Protein AF-A4JD14-F1 (afdb_monomer_lite)

Sequence (123 aa):
MNEIKYADKQLEAVRGAVTEALGDARDCLRVWSAWSYGTMGSDDFYLVAEDAARVDEIALAALDASGIADMAEVLELLAAEADAGTVMIPSALRLTIDAALIKAGSKAAPTAVRHVTIGGQGM

Foldseek 3Di:
DPPQDFDPVLLVVLLVVLLVVQPQPWDFPDDPVVVVVVVDDPVRIDRLSPPPVSSSVVSVVVVVVVCLSVVLVVLVVVLVCCVVVVDPDDPVVNVVSQVSNVNRVNDPDDDPDDDDDPDDDDD

Structure (mmCIF, N/CA/C/O backbone):
data_AF-A4JD14-F1
#
_entry.id   AF-A4JD14-F1
#
loop_
_atom_site.group_PDB
_atom_site.id
_atom_site.type_symbol
_atom_site.label_atom_id
_atom_site.label_alt_id
_atom_site.label_comp_id
_atom_site.label_asym_id
_atom_site.label_entity_id
_atom_site.label_seq_id
_atom_site.pdbx_PDB_ins_code
_atom_site.Cartn_x
_atom_site.Cartn_y
_atom_site.Cartn_z
_atom_site.occupancy
_atom_site.B_iso_or_equiv
_atom_site.auth_seq_id
_atom_site.auth_comp_id
_atom_site.auth_asym_id
_atom_site.auth_atom_id
_atom_site.pdbx_PDB_model_num
ATOM 1 N N . MET A 1 1 ? 9.417 14.070 1.761 1.00 40.62 1 MET A N 1
ATOM 2 C CA . MET A 1 1 ? 8.880 12.741 1.418 1.00 40.62 1 MET A CA 1
ATOM 3 C C . MET A 1 1 ? 8.159 12.904 0.103 1.00 40.62 1 MET A C 1
ATOM 5 O O . MET A 1 1 ? 7.328 13.800 0.012 1.00 40.62 1 MET A O 1
ATOM 9 N N . ASN A 1 2 ? 8.591 12.168 -0.921 1.00 44.47 2 ASN A N 1
ATOM 10 C CA . ASN A 1 2 ? 7.921 12.161 -2.218 1.00 44.47 2 ASN A CA 1
ATOM 11 C C . ASN A 1 2 ? 6.488 11.648 -2.023 1.00 44.47 2 ASN A C 1
ATOM 13 O O . ASN A 1 2 ? 6.252 10.817 -1.150 1.00 44.47 2 ASN A O 1
ATOM 17 N N . GLU A 1 3 ? 5.538 12.164 -2.796 1.00 57.66 3 GLU A N 1
ATOM 18 C CA . GLU A 1 3 ? 4.179 11.626 -2.832 1.00 57.66 3 GLU A CA 1
ATOM 19 C C . GLU A 1 3 ? 4.244 10.223 -3.445 1.00 57.66 3 GLU A C 1
ATOM 21 O O . GLU A 1 3 ? 4.464 10.068 -4.648 1.00 57.66 3 GLU A O 1
ATOM 26 N N . ILE A 1 4 ? 4.134 9.200 -2.600 1.00 60.06 4 ILE A N 1
ATOM 27 C CA . ILE A 1 4 ? 4.176 7.811 -3.035 1.00 60.06 4 ILE A CA 1
ATOM 28 C C . ILE A 1 4 ? 2.837 7.474 -3.688 1.00 60.06 4 ILE A C 1
ATOM 30 O O . ILE A 1 4 ? 1.782 7.559 -3.060 1.00 60.06 4 ILE A O 1
ATOM 34 N N . LYS A 1 5 ? 2.878 7.094 -4.966 1.00 69.12 5 LYS A N 1
ATOM 35 C CA . LYS A 1 5 ? 1.691 6.681 -5.716 1.00 69.12 5 LYS A CA 1
ATOM 36 C C . LYS A 1 5 ? 1.590 5.165 -5.729 1.00 69.12 5 LYS A C 1
ATOM 38 O O . LYS A 1 5 ? 2.472 4.487 -6.244 1.00 69.12 5 LYS A O 1
ATOM 43 N N . TYR A 1 6 ? 0.486 4.658 -5.196 1.00 80.75 6 TYR A N 1
ATOM 44 C CA . TYR A 1 6 ? 0.106 3.253 -5.283 1.00 80.75 6 TYR A CA 1
ATOM 45 C C . TYR A 1 6 ? -0.933 3.060 -6.381 1.00 80.75 6 TYR A C 1
ATOM 47 O O . TYR A 1 6 ? -1.755 3.944 -6.623 1.00 80.75 6 TYR A O 1
ATOM 55 N N . ALA A 1 7 ? -0.945 1.891 -7.022 1.00 83.12 7 ALA A N 1
ATOM 56 C CA . ALA A 1 7 ? -2.059 1.542 -7.891 1.00 83.12 7 ALA A CA 1
ATOM 57 C C . ALA A 1 7 ? -3.353 1.418 -7.070 1.00 83.12 7 ALA A C 1
ATOM 59 O O . ALA A 1 7 ? -3.362 0.734 -6.044 1.00 83.12 7 ALA A O 1
ATOM 60 N N . ASP A 1 8 ? -4.466 1.959 -7.577 1.00 85.06 8 ASP A N 1
ATOM 61 C CA . ASP A 1 8 ? -5.789 1.861 -6.933 1.00 85.06 8 ASP A CA 1
ATOM 62 C C . ASP A 1 8 ? -6.128 0.418 -6.549 1.00 85.06 8 ASP A C 1
ATOM 64 O O . ASP A 1 8 ? -6.589 0.131 -5.452 1.00 85.06 8 ASP A O 1
ATOM 68 N N . LYS A 1 9 ? -5.801 -0.536 -7.427 1.00 85.88 9 LYS A N 1
ATOM 69 C CA . LYS A 1 9 ? -6.016 -1.963 -7.168 1.00 85.88 9 LYS A CA 1
ATOM 70 C C . LYS A 1 9 ? -5.240 -2.481 -5.950 1.00 85.88 9 LYS A C 1
ATOM 72 O O . LYS A 1 9 ? -5.728 -3.378 -5.269 1.00 85.88 9 LYS A O 1
ATOM 77 N N . GLN A 1 10 ? -4.024 -1.987 -5.712 1.00 88.88 10 GLN A N 1
ATOM 78 C CA . GLN A 1 10 ? -3.234 -2.366 -4.536 1.00 88.88 10 GLN A CA 1
ATOM 79 C C . GLN A 1 10 ? -3.836 -1.755 -3.277 1.00 88.88 10 GLN A C 1
ATOM 81 O O . GLN A 1 10 ? -3.993 -2.466 -2.290 1.00 88.88 10 GLN A O 1
ATOM 86 N N . LEU A 1 11 ? -4.221 -0.479 -3.339 1.00 91.00 11 LEU A N 1
ATOM 87 C CA . LEU A 1 11 ? -4.865 0.201 -2.223 1.00 91.00 11 LEU A CA 1
ATOM 88 C C . LEU A 1 11 ? -6.171 -0.496 -1.823 1.00 91.00 11 LEU A C 1
ATOM 90 O O . LEU A 1 11 ? -6.337 -0.841 -0.660 1.00 91.00 11 LEU A O 1
ATOM 94 N N . GLU A 1 12 ? -7.040 -0.816 -2.783 1.00 93.25 12 GLU A N 1
ATOM 95 C CA . GLU A 1 12 ? -8.282 -1.563 -2.536 1.00 93.25 12 GLU A CA 1
ATOM 96 C C . GLU A 1 12 ? -8.032 -2.954 -1.936 1.00 93.25 12 GLU A C 1
ATOM 98 O O . GLU A 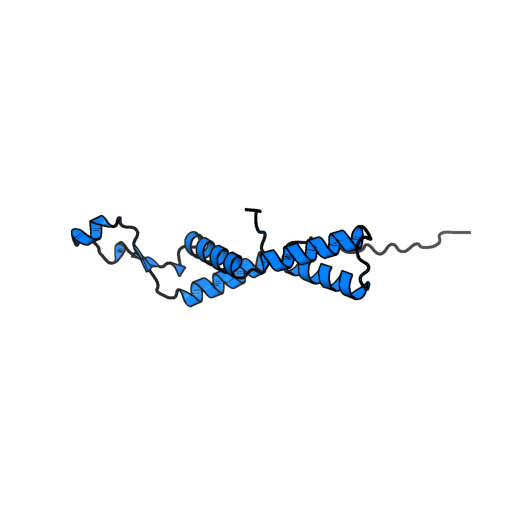1 12 ? -8.734 -3.380 -1.019 1.00 93.25 12 GLU A O 1
ATOM 103 N N . ALA A 1 13 ? -7.006 -3.666 -2.411 1.00 93.69 13 ALA A N 1
ATOM 104 C CA . ALA A 1 13 ? -6.654 -4.972 -1.860 1.00 93.69 13 ALA A CA 1
ATOM 105 C C . ALA A 1 13 ? -6.175 -4.873 -0.403 1.00 93.69 13 ALA A C 1
ATOM 107 O O . ALA A 1 13 ? -6.559 -5.697 0.427 1.00 93.69 13 ALA A O 1
ATOM 108 N N . VAL A 1 14 ? -5.359 -3.864 -0.084 1.00 95.56 14 VAL A N 1
ATOM 109 C CA . VAL A 1 14 ? -4.872 -3.648 1.283 1.00 95.56 14 VAL A CA 1
ATOM 110 C C . VAL A 1 14 ? -5.989 -3.152 2.193 1.00 95.56 14 VAL A C 1
ATOM 112 O O . VAL A 1 14 ? -6.087 -3.652 3.306 1.00 95.56 14 VAL A O 1
ATOM 115 N N . ARG A 1 15 ? -6.878 -2.266 1.727 1.00 96.44 15 ARG A N 1
ATOM 116 C CA . ARG A 1 15 ? -8.090 -1.863 2.463 1.00 96.44 15 ARG A CA 1
ATOM 117 C C . ARG A 1 15 ? -8.904 -3.081 2.881 1.00 96.44 15 ARG A C 1
ATOM 119 O O . ARG A 1 15 ? -9.175 -3.243 4.063 1.00 96.44 15 ARG A O 1
ATOM 126 N N . GLY A 1 16 ? -9.203 -3.980 1.939 1.00 96.81 16 GLY A N 1
ATOM 127 C CA . GLY A 1 16 ? -9.924 -5.220 2.234 1.00 96.81 16 GLY A CA 1
ATOM 128 C C . GLY A 1 16 ? -9.220 -6.083 3.286 1.00 96.81 16 GLY A C 1
ATOM 129 O O . GLY A 1 16 ? -9.855 -6.514 4.246 1.00 96.81 16 GLY A O 1
ATOM 130 N N . ALA A 1 17 ? -7.904 -6.275 3.151 1.00 97.69 17 ALA A N 1
ATOM 131 C CA . ALA A 1 17 ? -7.112 -7.038 4.117 1.00 97.69 17 ALA A CA 1
ATOM 132 C C . ALA A 1 17 ? -7.056 -6.373 5.505 1.00 97.69 17 ALA A C 1
ATOM 134 O O . ALA A 1 17 ? -7.099 -7.062 6.521 1.00 97.69 17 ALA A O 1
ATOM 135 N N . VAL A 1 18 ? -6.977 -5.040 5.561 1.00 97.62 18 VAL A N 1
ATOM 136 C CA . VAL A 1 18 ? -6.990 -4.259 6.805 1.00 97.62 18 VAL A CA 1
ATOM 137 C C . VAL A 1 18 ? -8.350 -4.360 7.484 1.00 97.62 18 VAL A C 1
ATOM 139 O O . VAL A 1 18 ? -8.400 -4.675 8.668 1.00 97.62 18 VAL A O 1
ATOM 142 N N . THR A 1 19 ? -9.449 -4.155 6.756 1.00 97.31 19 THR A N 1
ATOM 143 C CA . THR A 1 19 ? -10.811 -4.307 7.284 1.00 97.31 19 THR A CA 1
ATOM 144 C C . THR A 1 19 ? -11.034 -5.713 7.843 1.00 97.31 19 THR A C 1
ATOM 146 O O . THR A 1 19 ? -11.539 -5.855 8.955 1.00 97.31 19 THR A O 1
ATOM 149 N N . GLU A 1 20 ? -10.611 -6.751 7.115 1.00 97.12 20 GLU A N 1
ATOM 150 C CA . GLU A 1 20 ? -10.695 -8.141 7.576 1.00 97.12 20 GLU A CA 1
ATOM 151 C C . GLU A 1 20 ? -9.866 -8.374 8.848 1.00 97.12 20 GLU A C 1
ATOM 153 O O . GLU A 1 20 ? -10.357 -8.972 9.804 1.00 97.12 20 GLU A O 1
ATOM 158 N N . ALA A 1 21 ? -8.630 -7.869 8.889 1.00 97.56 21 ALA A N 1
ATOM 159 C CA . ALA A 1 21 ? -7.738 -8.032 10.034 1.00 97.56 21 ALA A CA 1
ATOM 160 C C . ALA A 1 21 ? -8.203 -7.263 11.282 1.00 97.56 21 ALA A C 1
ATOM 162 O O . ALA A 1 21 ? -7.978 -7.723 12.402 1.00 97.56 21 ALA A O 1
ATOM 163 N N . LEU A 1 22 ? -8.832 -6.098 11.101 1.00 96.88 22 LEU A N 1
ATOM 164 C CA . LEU A 1 22 ? -9.377 -5.290 12.192 1.00 96.88 22 LEU A CA 1
ATOM 165 C C . LEU A 1 22 ? -10.569 -5.976 12.867 1.00 96.88 22 LEU A C 1
ATOM 167 O O . LEU A 1 22 ? -10.699 -5.888 14.089 1.00 96.88 22 LEU A O 1
ATOM 171 N N . GLY A 1 23 ? -11.426 -6.658 12.100 1.00 95.38 23 GLY A N 1
ATOM 172 C CA . GLY A 1 23 ? -12.624 -7.313 12.626 1.00 95.38 23 GLY A CA 1
ATOM 173 C C . GLY A 1 23 ? -13.475 -6.359 13.475 1.00 95.38 23 GLY A C 1
ATOM 174 O O . GLY A 1 23 ? -13.820 -5.264 13.035 1.00 95.38 23 GLY A O 1
ATOM 175 N N . ASP A 1 24 ? -13.758 -6.751 14.721 1.00 95.88 24 ASP A N 1
ATOM 176 C CA . ASP A 1 24 ? -14.571 -5.969 15.666 1.00 95.88 24 ASP A CA 1
ATOM 177 C C . ASP A 1 24 ? -13.769 -4.915 16.459 1.00 95.88 24 ASP A C 1
ATOM 179 O O . ASP A 1 24 ? -14.234 -4.433 17.498 1.00 95.88 24 ASP A O 1
ATOM 183 N N . ALA A 1 25 ? -12.552 -4.563 16.025 1.00 96.44 25 ALA A N 1
ATOM 184 C CA . ALA A 1 25 ? -11.754 -3.521 16.666 1.00 96.44 25 ALA A CA 1
ATOM 185 C C . ALA A 1 25 ? -12.514 -2.186 16.704 1.00 96.44 25 ALA A C 1
ATOM 187 O O . ALA A 1 25 ? -13.128 -1.764 15.719 1.00 96.44 25 ALA A O 1
ATOM 188 N N . ARG A 1 26 ? -12.454 -1.504 17.854 1.00 94.56 26 ARG A N 1
ATOM 189 C CA . ARG A 1 26 ? -13.157 -0.240 18.083 1.00 94.56 26 ARG A CA 1
ATOM 190 C C . ARG A 1 26 ? -12.225 0.865 18.546 1.00 94.56 26 ARG A C 1
ATOM 192 O O . ARG A 1 26 ? -11.441 0.654 19.469 1.00 94.56 26 ARG A O 1
ATOM 199 N N . ASP A 1 27 ? -12.412 2.049 17.978 1.00 92.06 27 ASP A N 1
ATOM 200 C CA . ASP A 1 27 ? -11.787 3.284 18.440 1.00 92.06 27 ASP A CA 1
ATOM 201 C C . ASP A 1 27 ? -12.746 4.028 19.378 1.00 92.06 27 ASP A C 1
ATOM 203 O O . ASP A 1 27 ? -13.955 4.115 19.145 1.00 92.06 27 ASP A O 1
ATOM 207 N N . CYS A 1 28 ? -12.198 4.559 20.471 1.00 91.06 28 CYS A N 1
ATOM 208 C CA . CYS A 1 28 ? -12.924 5.445 21.375 1.00 91.06 28 CYS A CA 1
ATOM 209 C C . CYS A 1 28 ? -12.761 6.890 20.896 1.00 91.06 28 CYS A C 1
ATOM 211 O O . CYS A 1 28 ? -11.637 7.369 20.756 1.00 91.06 28 CYS A O 1
ATOM 213 N N . LEU A 1 29 ? -13.872 7.602 20.696 1.00 85.75 29 LEU A N 1
ATOM 214 C CA . LEU A 1 29 ? -13.852 8.997 20.228 1.00 85.75 29 LEU A CA 1
ATOM 215 C C . LEU A 1 29 ? -13.804 10.027 21.370 1.00 85.75 29 LEU A C 1
ATOM 217 O O . LEU A 1 29 ? -13.817 11.237 21.134 1.00 85.75 29 LEU A O 1
ATOM 221 N N . ARG A 1 30 ? -13.765 9.575 22.628 1.00 89.19 30 ARG A N 1
ATOM 222 C CA . ARG A 1 30 ? -13.648 10.453 23.799 1.00 89.19 30 ARG A CA 1
ATOM 223 C C . ARG A 1 30 ? -12.192 10.809 24.081 1.00 89.19 30 ARG A C 1
ATOM 225 O O . ARG A 1 30 ? -11.269 10.031 23.864 1.00 89.19 30 ARG A O 1
ATOM 232 N N . VAL A 1 31 ? -12.004 11.983 24.676 1.00 89.12 31 VAL A N 1
ATOM 233 C CA . VAL A 1 31 ? -10.707 12.407 25.214 1.00 89.12 31 VAL A CA 1
ATOM 234 C C . VAL A 1 31 ? -10.266 11.519 26.380 1.00 89.12 31 VAL A C 1
ATOM 236 O O . VAL A 1 31 ? -11.089 11.046 27.165 1.00 89.12 31 VAL A O 1
ATOM 239 N N . TRP A 1 32 ? -8.951 11.372 26.547 1.00 85.69 32 TRP A N 1
ATOM 240 C CA . TRP A 1 32 ? -8.337 10.528 27.580 1.00 85.69 32 TRP A CA 1
ATOM 241 C C . TRP A 1 32 ? -8.874 10.778 28.999 1.00 85.69 32 TRP A C 1
ATOM 243 O O . TRP A 1 32 ? -9.118 9.838 29.749 1.00 85.69 32 TRP A O 1
ATOM 253 N N . SER A 1 33 ? -9.127 12.036 29.377 1.00 87.12 33 SER A N 1
ATOM 254 C CA . SER A 1 33 ? -9.631 12.377 30.717 1.00 87.12 33 SER A CA 1
ATOM 255 C C . SER A 1 33 ? -11.018 11.802 31.026 1.00 87.12 33 SER A C 1
ATOM 257 O O . SER A 1 33 ? -11.346 11.628 32.196 1.00 87.12 33 SER A O 1
ATOM 259 N N . ALA A 1 34 ? -11.829 11.443 30.023 1.00 88.06 34 ALA A N 1
ATOM 260 C CA . ALA A 1 34 ? -13.126 10.802 30.250 1.00 88.06 34 ALA A CA 1
ATOM 261 C C . ALA A 1 34 ? -12.989 9.437 30.951 1.00 88.06 34 ALA A C 1
ATOM 263 O O . ALA A 1 34 ? -13.862 9.055 31.731 1.00 88.06 34 ALA A O 1
ATOM 264 N N . TRP A 1 35 ? -11.859 8.745 30.753 1.00 83.44 35 TRP A N 1
ATOM 265 C CA . TRP A 1 35 ? -11.573 7.462 31.396 1.00 83.44 35 TRP A CA 1
ATOM 266 C C . TRP A 1 35 ? -11.499 7.596 32.919 1.00 83.44 35 TRP A C 1
ATOM 268 O O . TRP A 1 35 ? -12.059 6.770 33.636 1.00 83.44 35 TRP A O 1
ATOM 278 N N . SER A 1 36 ? -10.872 8.662 33.437 1.00 88.06 36 SER A N 1
ATOM 279 C CA . SER A 1 36 ? -10.722 8.853 34.888 1.00 88.06 36 SER A CA 1
ATOM 280 C C . SER A 1 36 ? -12.028 9.193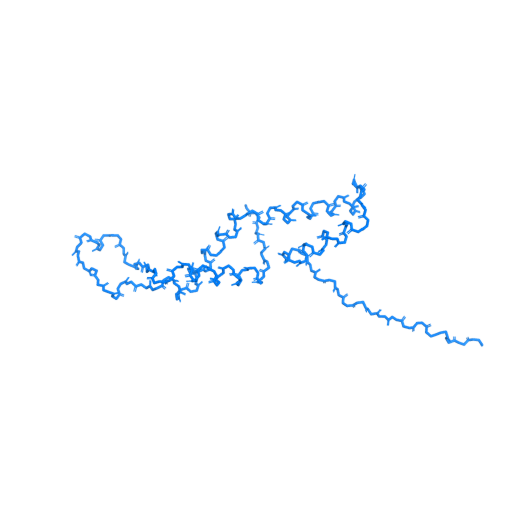 35.605 1.00 88.06 36 SER A C 1
ATOM 282 O O . SER A 1 36 ? -12.120 9.006 36.814 1.00 88.06 36 SER A O 1
ATOM 284 N N . TYR A 1 37 ? -13.033 9.689 34.878 1.00 89.94 37 TYR A N 1
ATOM 285 C CA . TYR A 1 37 ? -14.346 10.018 35.439 1.00 89.94 37 TYR A CA 1
ATOM 286 C C . TYR A 1 37 ? -15.371 8.886 35.290 1.00 89.94 37 TYR A C 1
ATOM 288 O O . TYR A 1 37 ? -16.484 9.022 35.791 1.00 89.94 37 TYR A O 1
ATOM 296 N N . GLY A 1 38 ? -15.021 7.779 34.619 1.00 87.94 38 GLY A N 1
ATOM 297 C CA . GLY A 1 38 ? -15.912 6.627 34.450 1.00 87.94 38 GLY A CA 1
ATOM 298 C C . GLY A 1 38 ? -17.190 6.936 33.664 1.00 87.94 38 GLY A C 1
ATOM 299 O O . GLY A 1 38 ? -18.201 6.270 33.856 1.00 87.94 38 GLY A O 1
ATOM 300 N N . THR A 1 39 ? -17.170 7.960 32.808 1.00 88.62 39 THR A N 1
ATOM 301 C CA . THR A 1 39 ? -18.343 8.424 32.047 1.00 88.62 39 THR A CA 1
ATOM 302 C C . THR A 1 39 ? -18.471 7.785 30.666 1.00 88.62 39 THR A C 1
ATOM 304 O O . THR A 1 39 ? -19.355 8.175 29.904 1.00 88.62 39 THR A O 1
ATOM 307 N N . MET A 1 40 ? -17.600 6.829 30.334 1.00 89.69 40 MET A N 1
ATOM 308 C CA . MET A 1 40 ? -17.637 6.120 29.058 1.00 89.69 40 MET A CA 1
ATOM 309 C C . MET A 1 40 ? -18.712 5.038 29.022 1.00 89.69 40 MET A C 1
ATOM 311 O O . MET A 1 40 ? -18.841 4.243 29.954 1.00 89.69 40 MET A O 1
ATOM 315 N N . GLY A 1 41 ? -19.429 4.981 27.903 1.00 87.56 41 GLY A N 1
ATOM 316 C CA . GLY A 1 41 ? -20.402 3.945 27.577 1.00 87.56 41 GLY A CA 1
ATOM 317 C C . GLY A 1 41 ? -20.114 3.268 26.238 1.00 87.56 41 GLY A C 1
ATOM 318 O O . GLY A 1 41 ? -19.172 3.618 25.531 1.00 87.56 41 GLY A O 1
ATOM 319 N N . SER A 1 42 ? -20.951 2.294 25.876 1.00 87.88 42 SER A N 1
ATOM 320 C CA . SER A 1 42 ? -20.865 1.570 24.596 1.00 87.88 42 SER A CA 1
ATOM 321 C C . SER A 1 42 ? -20.907 2.489 23.377 1.00 87.88 42 SER A C 1
ATOM 323 O O . SER A 1 42 ? -20.251 2.205 22.379 1.00 87.88 42 SER A O 1
ATOM 325 N N . ASP A 1 43 ? -21.650 3.587 23.484 1.00 90.44 43 ASP A N 1
ATOM 326 C CA . ASP A 1 43 ? -21.929 4.512 22.382 1.00 90.44 43 ASP A CA 1
ATOM 327 C C . ASP A 1 43 ? -20.749 5.456 22.086 1.00 90.44 43 ASP A C 1
ATOM 329 O O . ASP A 1 43 ? -20.762 6.187 21.098 1.00 90.44 43 ASP A O 1
ATOM 333 N N . ASP A 1 44 ? -19.709 5.435 22.926 1.00 92.06 44 ASP A N 1
ATOM 334 C CA . ASP A 1 44 ? -18.474 6.200 22.723 1.00 92.06 44 ASP A CA 1
ATOM 335 C C . ASP A 1 44 ? -17.454 5.466 21.830 1.00 92.06 44 ASP A C 1
ATOM 337 O O . ASP A 1 44 ? -16.378 6.004 21.549 1.00 92.06 44 ASP A O 1
ATOM 341 N N . PHE A 1 45 ? -17.781 4.243 21.396 1.00 92.56 45 PHE A N 1
ATOM 342 C CA . PHE A 1 45 ? -16.912 3.376 20.610 1.00 92.56 45 PHE A CA 1
ATOM 343 C C . PHE A 1 45 ? -17.476 3.117 19.216 1.00 92.56 45 PHE A C 1
ATOM 345 O O . PHE A 1 45 ? -18.613 2.669 19.073 1.00 92.56 45 PHE A O 1
ATOM 352 N N . TYR A 1 46 ? -16.632 3.296 18.206 1.00 92.94 46 TYR A N 1
ATOM 353 C CA . TYR A 1 46 ? -16.974 3.088 16.800 1.00 92.94 46 TYR A CA 1
ATOM 354 C C . TYR A 1 46 ? -16.112 1.979 16.215 1.00 92.94 46 TYR A C 1
ATOM 356 O O . TYR A 1 46 ? -14.948 1.840 16.583 1.00 92.94 46 TYR A O 1
ATOM 364 N N . LEU A 1 47 ? -16.688 1.172 15.324 1.00 95.56 47 LEU A N 1
ATOM 365 C CA . LEU A 1 47 ? -15.951 0.123 14.628 1.00 95.56 47 LEU A CA 1
ATOM 366 C C . LEU A 1 47 ? -14.956 0.757 13.660 1.00 95.56 47 LEU A C 1
ATOM 368 O O . LEU A 1 47 ? -15.343 1.501 12.763 1.00 95.56 47 LEU A O 1
ATOM 372 N N . VAL A 1 48 ? -13.677 0.424 13.823 1.00 95.94 48 VAL A N 1
ATOM 373 C CA . VAL A 1 48 ? -12.604 0.951 12.968 1.00 95.94 48 VAL A CA 1
ATOM 374 C C . VAL A 1 48 ? -12.818 0.509 11.521 1.00 95.94 48 VAL A C 1
ATOM 376 O O . VAL A 1 48 ? -12.628 1.289 10.598 1.00 95.94 48 VAL A O 1
ATOM 379 N N . ALA A 1 49 ? -13.286 -0.726 11.330 1.00 96.56 49 ALA A N 1
ATOM 380 C CA . ALA A 1 49 ? -13.596 -1.307 10.028 1.00 96.56 49 ALA A CA 1
ATOM 381 C C . ALA A 1 49 ? -14.703 -0.564 9.246 1.00 96.56 49 ALA A C 1
ATOM 383 O O . ALA A 1 49 ? -14.771 -0.705 8.026 1.00 96.56 49 ALA A O 1
ATOM 384 N N . GLU A 1 50 ? -15.558 0.214 9.922 1.00 94.75 50 GLU A N 1
ATOM 385 C CA 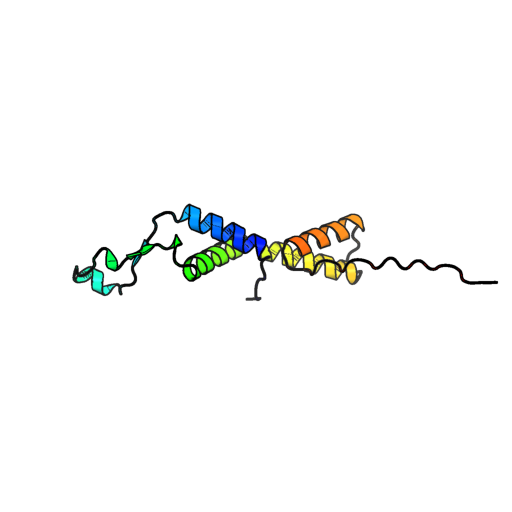. GLU A 1 50 ? -16.645 0.989 9.302 1.00 94.75 50 GLU A CA 1
ATOM 386 C C . GLU A 1 50 ? -16.256 2.452 9.026 1.00 94.75 50 GLU A C 1
ATOM 388 O O . GLU A 1 50 ? -16.970 3.164 8.317 1.00 94.75 50 GLU A O 1
ATOM 393 N N . ASP A 1 51 ? -15.112 2.905 9.544 1.00 95.12 51 ASP A N 1
ATOM 394 C CA . ASP A 1 51 ? -14.561 4.225 9.258 1.00 95.12 51 ASP A CA 1
ATOM 395 C C . ASP A 1 51 ? -13.603 4.139 8.063 1.00 95.12 51 ASP A C 1
ATOM 397 O O . ASP A 1 51 ? -12.432 3.773 8.185 1.00 95.12 51 ASP A O 1
ATOM 401 N N . ALA A 1 52 ? -14.109 4.499 6.881 1.00 93.62 52 ALA A N 1
ATOM 402 C CA . ALA A 1 52 ? -13.337 4.455 5.642 1.00 93.62 52 ALA A CA 1
ATOM 403 C C . ALA A 1 52 ? -12.061 5.312 5.703 1.00 93.62 52 ALA A C 1
ATOM 405 O O . ALA A 1 52 ? -11.029 4.897 5.185 1.00 93.62 52 ALA A O 1
ATOM 406 N N . ALA A 1 53 ? -12.095 6.476 6.361 1.00 93.81 53 ALA A N 1
ATOM 407 C CA . ALA A 1 53 ? -10.915 7.332 6.465 1.00 93.81 53 ALA A CA 1
ATOM 408 C C . ALA A 1 53 ? -9.844 6.689 7.356 1.00 93.81 53 ALA A C 1
ATOM 410 O O . ALA A 1 53 ? -8.651 6.768 7.060 1.00 93.81 53 ALA A O 1
ATOM 411 N N . ARG A 1 54 ? -10.271 6.009 8.424 1.00 95.19 54 ARG A N 1
ATOM 412 C CA . ARG A 1 54 ? -9.370 5.291 9.326 1.00 95.19 54 ARG A CA 1
ATOM 413 C C . ARG A 1 54 ? -8.761 4.053 8.674 1.00 95.19 54 ARG A C 1
ATOM 415 O O . ARG A 1 54 ? -7.561 3.820 8.804 1.00 95.19 54 ARG A O 1
ATOM 422 N N . VAL A 1 55 ? -9.563 3.284 7.938 1.00 96.56 55 VAL A N 1
ATOM 423 C CA . VAL A 1 55 ? -9.077 2.148 7.139 1.00 96.56 55 VAL A CA 1
ATOM 424 C C . VAL A 1 55 ? -8.077 2.622 6.084 1.00 96.56 55 VAL A C 1
ATOM 426 O O . VAL A 1 55 ? -7.042 1.981 5.904 1.00 96.56 55 VAL A O 1
ATOM 429 N N . ASP A 1 56 ? -8.335 3.759 5.438 1.00 95.25 56 ASP A N 1
ATOM 430 C CA . ASP A 1 56 ? -7.437 4.352 4.443 1.00 95.25 56 ASP A CA 1
ATOM 431 C C . ASP A 1 56 ? -6.083 4.732 5.031 1.00 95.25 56 ASP A C 1
ATOM 433 O O . ASP A 1 56 ? -5.047 4.392 4.459 1.00 95.25 56 ASP A O 1
ATOM 437 N N . GLU A 1 57 ? -6.085 5.395 6.186 1.00 95.44 57 GLU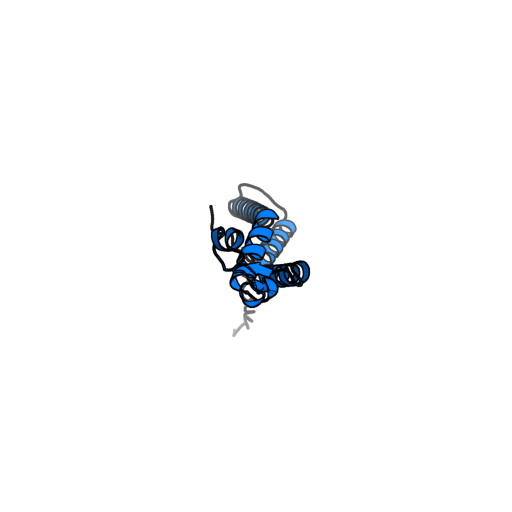 A N 1
ATOM 438 C CA . GLU A 1 57 ? -4.868 5.763 6.911 1.00 95.44 57 GLU A CA 1
ATOM 439 C C . GLU A 1 57 ? -4.015 4.524 7.224 1.00 95.44 57 GLU A C 1
ATOM 441 O O . GLU A 1 57 ? -2.814 4.498 6.946 1.00 95.44 57 GLU A O 1
ATOM 446 N N . ILE A 1 58 ? -4.642 3.469 7.749 1.00 96.00 58 ILE A N 1
ATOM 447 C CA . ILE A 1 58 ? -3.955 2.222 8.106 1.00 96.00 58 ILE A CA 1
ATOM 448 C C . ILE A 1 58 ? -3.445 1.502 6.852 1.00 96.00 58 ILE A C 1
ATOM 450 O O 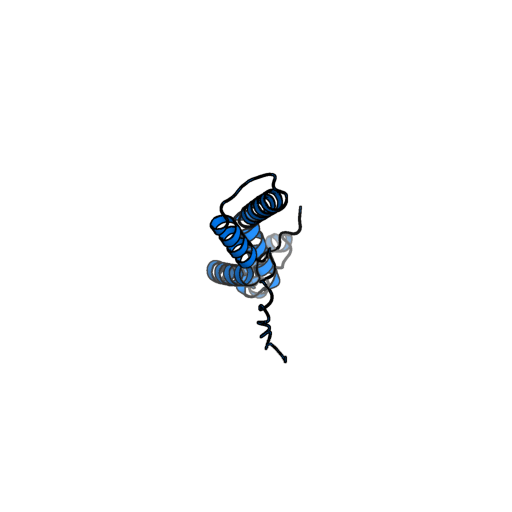. ILE A 1 58 ? -2.315 1.008 6.841 1.00 96.00 58 ILE A O 1
ATOM 454 N N . ALA A 1 59 ? -4.248 1.447 5.788 1.00 95.38 59 ALA A N 1
ATOM 455 C CA . ALA A 1 59 ? -3.873 0.801 4.535 1.00 95.38 59 ALA A CA 1
ATOM 456 C C . ALA A 1 59 ? -2.674 1.491 3.872 1.00 95.38 59 ALA A C 1
ATOM 458 O O . ALA A 1 59 ? -1.747 0.813 3.424 1.00 95.38 59 ALA A O 1
ATOM 459 N N . LEU A 1 60 ? -2.658 2.826 3.855 1.00 92.56 60 LEU A N 1
ATOM 460 C CA . LEU A 1 60 ? -1.527 3.603 3.350 1.00 92.56 60 LEU A CA 1
ATOM 461 C C . LEU A 1 60 ? -0.273 3.378 4.198 1.00 92.56 60 LEU A C 1
ATOM 463 O O . LEU A 1 60 ? 0.784 3.095 3.643 1.00 92.56 60 LEU A O 1
ATOM 467 N N . ALA A 1 61 ? -0.391 3.395 5.528 1.00 93.75 61 ALA A N 1
ATOM 468 C CA . ALA A 1 61 ? 0.740 3.119 6.412 1.00 93.75 61 ALA A CA 1
ATOM 469 C C . ALA A 1 61 ? 1.321 1.706 6.204 1.00 93.75 61 ALA A C 1
ATOM 471 O O . ALA A 1 61 ? 2.539 1.522 6.214 1.00 93.75 61 ALA A O 1
ATOM 472 N N . ALA A 1 62 ? 0.464 0.703 5.987 1.00 94.50 62 ALA A N 1
ATOM 473 C CA . ALA A 1 62 ? 0.889 -0.664 5.695 1.00 94.50 62 ALA A CA 1
ATOM 474 C C . ALA A 1 62 ? 1.604 -0.774 4.338 1.00 94.50 62 ALA A C 1
ATOM 476 O O . ALA A 1 62 ? 2.602 -1.489 4.218 1.00 94.50 62 ALA A O 1
ATOM 477 N N . LEU A 1 63 ? 1.113 -0.058 3.323 1.00 90.94 63 LEU A N 1
ATOM 478 C CA . LEU A 1 63 ? 1.753 0.019 2.012 1.00 90.94 63 LEU A CA 1
ATOM 479 C C . LEU A 1 63 ? 3.117 0.715 2.090 1.00 90.94 63 LEU A C 1
ATOM 481 O O . LEU A 1 63 ? 4.092 0.158 1.586 1.00 90.94 63 LEU A O 1
ATOM 485 N N . ASP A 1 64 ? 3.212 1.846 2.787 1.00 88.81 64 ASP A N 1
ATOM 486 C CA . ASP A 1 64 ? 4.470 2.575 2.989 1.00 88.81 64 ASP A CA 1
ATOM 487 C C . ASP A 1 64 ? 5.509 1.698 3.694 1.00 88.81 64 ASP A C 1
ATOM 489 O O . ASP A 1 64 ? 6.649 1.582 3.245 1.00 88.81 64 ASP A O 1
ATOM 493 N N . ALA A 1 65 ? 5.106 0.989 4.751 1.00 91.31 65 ALA A N 1
ATOM 494 C CA . ALA A 1 65 ? 5.993 0.088 5.481 1.00 91.31 65 ALA A CA 1
ATOM 495 C C . ALA A 1 65 ? 6.462 -1.126 4.653 1.00 91.31 65 ALA A C 1
ATOM 497 O O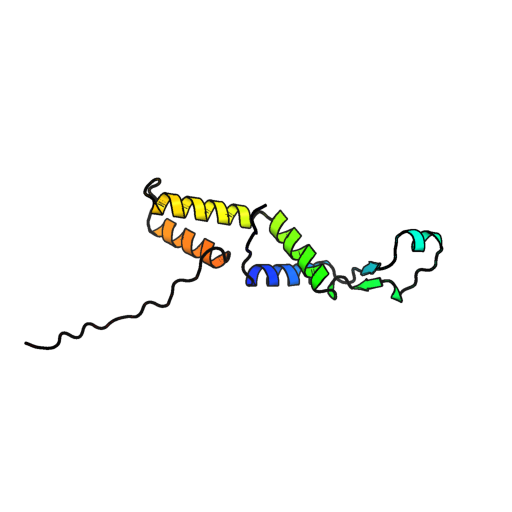 . ALA A 1 65 ? 7.472 -1.743 4.992 1.00 91.31 65 ALA A O 1
ATOM 498 N N . SER A 1 66 ? 5.748 -1.489 3.581 1.00 90.44 66 SER A N 1
ATOM 499 C CA . SER A 1 66 ? 6.096 -2.641 2.740 1.00 90.44 66 SER A CA 1
ATOM 500 C C . SER A 1 66 ? 7.302 -2.401 1.823 1.00 90.44 66 SER A C 1
ATOM 502 O O . SER A 1 66 ? 7.878 -3.368 1.324 1.00 90.44 66 SER A O 1
ATOM 504 N N . GLY A 1 67 ? 7.673 -1.138 1.567 1.00 86.50 67 GLY A N 1
ATOM 505 C CA . GLY A 1 67 ? 8.782 -0.768 0.676 1.00 86.50 67 GLY A CA 1
ATOM 506 C C . GLY A 1 67 ? 8.532 -1.039 -0.816 1.00 86.50 67 GLY A C 1
ATOM 507 O O . GLY A 1 67 ? 9.442 -0.909 -1.634 1.00 86.50 67 GLY A O 1
ATOM 508 N N . ILE A 1 68 ? 7.310 -1.417 -1.213 1.00 84.12 68 ILE A N 1
ATOM 509 C CA . ILE A 1 68 ? 6.971 -1.691 -2.623 1.00 84.12 68 ILE A CA 1
ATOM 510 C C . ILE A 1 68 ? 7.173 -0.446 -3.499 1.00 84.12 68 ILE A C 1
ATOM 512 O O . ILE A 1 68 ? 7.593 -0.564 -4.652 1.00 84.12 68 ILE A O 1
ATOM 516 N N . ALA A 1 69 ? 6.902 0.738 -2.952 1.00 83.19 69 ALA A N 1
ATOM 517 C CA . ALA A 1 69 ? 7.136 2.007 -3.627 1.00 83.19 69 ALA A CA 1
ATOM 518 C C . ALA A 1 69 ? 8.621 2.258 -3.912 1.00 83.19 69 ALA A C 1
ATOM 520 O O . ALA A 1 69 ? 8.971 2.600 -5.040 1.00 83.19 69 ALA A O 1
ATOM 521 N N . ASP A 1 70 ? 9.490 1.993 -2.934 1.00 88.25 70 ASP A N 1
ATOM 522 C CA . ASP A 1 70 ? 10.940 2.138 -3.090 1.00 88.25 70 ASP A CA 1
ATOM 523 C C . ASP A 1 70 ? 11.462 1.217 -4.205 1.00 88.25 70 ASP A C 1
ATOM 525 O O . ASP A 1 70 ? 12.296 1.605 -5.023 1.00 88.25 70 ASP A O 1
ATOM 529 N N . MET A 1 71 ? 10.928 -0.010 -4.297 1.00 89.38 71 MET A N 1
ATOM 530 C CA . MET A 1 71 ? 11.274 -0.930 -5.385 1.00 89.38 71 MET A CA 1
ATOM 531 C C . MET A 1 71 ? 10.828 -0.403 -6.755 1.00 89.38 71 MET A C 1
ATOM 533 O O . MET A 1 71 ? 11.562 -0.562 -7.732 1.00 89.38 71 MET A O 1
ATOM 537 N N . ALA A 1 72 ? 9.642 0.204 -6.846 1.00 89.50 72 ALA A N 1
ATOM 538 C CA . ALA A 1 72 ? 9.159 0.802 -8.087 1.00 89.50 72 ALA A CA 1
ATOM 539 C C . ALA A 1 72 ? 10.041 1.987 -8.515 1.00 89.50 72 ALA A C 1
ATOM 541 O O . ALA A 1 72 ? 10.432 2.047 -9.677 1.00 89.50 72 ALA A O 1
ATOM 542 N N . GLU A 1 73 ? 10.445 2.854 -7.585 1.00 90.62 73 GLU A N 1
ATOM 543 C CA . GLU A 1 73 ? 11.348 3.982 -7.859 1.00 90.62 73 GLU A CA 1
ATOM 544 C C . GLU A 1 73 ? 12.701 3.515 -8.422 1.00 90.62 73 GLU A C 1
ATOM 546 O O . GLU A 1 73 ? 13.192 4.051 -9.417 1.00 90.62 73 GLU A O 1
ATOM 551 N N . VAL A 1 74 ? 13.282 2.451 -7.859 1.00 92.88 74 VAL A N 1
ATOM 552 C CA . VAL A 1 74 ? 14.527 1.865 -8.386 1.00 92.88 74 VAL A CA 1
ATOM 553 C C . VAL A 1 74 ? 14.344 1.354 -9.819 1.00 92.88 74 VAL A C 1
ATOM 555 O O . VAL A 1 74 ? 15.227 1.530 -10.662 1.00 92.88 74 VAL A O 1
ATOM 558 N N . LEU A 1 75 ? 13.203 0.733 -10.124 1.00 94.19 75 LEU A N 1
ATOM 559 C CA . LEU A 1 75 ? 12.898 0.274 -11.480 1.00 94.19 75 LEU A CA 1
ATOM 560 C C . LEU A 1 75 ? 12.711 1.441 -12.462 1.00 94.19 75 LEU A C 1
ATOM 562 O O . LEU A 1 75 ? 13.132 1.322 -13.615 1.00 94.19 75 LEU A O 1
ATOM 566 N N . GLU A 1 76 ? 12.129 2.561 -12.025 1.00 93.00 76 GLU A N 1
ATOM 567 C CA . GLU A 1 76 ? 12.037 3.786 -12.831 1.00 93.00 76 GLU A CA 1
ATOM 568 C C . GLU A 1 76 ? 13.414 4.372 -13.124 1.00 93.00 76 GLU A C 1
ATOM 570 O O . GLU A 1 76 ? 13.698 4.717 -14.273 1.00 93.00 76 GLU A O 1
ATOM 575 N N . LEU A 1 77 ? 14.290 4.423 -12.120 1.00 94.25 77 LEU A N 1
ATOM 576 C CA . LEU A 1 77 ? 15.660 4.893 -12.293 1.00 94.25 77 LEU A CA 1
ATOM 577 C C . LEU A 1 77 ? 16.418 4.032 -13.312 1.00 94.25 77 LEU A C 1
ATOM 579 O O . LEU A 1 77 ? 17.007 4.567 -14.248 1.00 94.25 77 LEU A O 1
ATOM 583 N N . LEU A 1 78 ? 16.344 2.702 -13.193 1.00 94.38 78 LEU A N 1
ATOM 584 C CA . LEU A 1 78 ? 16.978 1.783 -14.145 1.00 94.38 78 LEU A CA 1
ATOM 585 C C . LEU A 1 78 ? 16.419 1.934 -15.565 1.00 94.38 78 LEU A C 1
ATOM 587 O O . LEU A 1 78 ? 17.169 1.869 -16.540 1.00 94.38 78 LEU A O 1
ATOM 591 N N . ALA A 1 79 ? 15.105 2.133 -15.697 1.00 93.12 79 ALA A N 1
ATOM 592 C CA . ALA A 1 79 ? 14.480 2.404 -16.985 1.00 93.12 79 ALA A CA 1
ATOM 593 C C . ALA A 1 79 ? 14.999 3.717 -17.593 1.00 93.12 79 ALA A C 1
ATOM 595 O O . ALA A 1 79 ? 15.342 3.739 -18.774 1.00 93.12 79 ALA A O 1
ATOM 596 N N . ALA A 1 80 ? 15.115 4.778 -16.789 1.00 93.69 80 ALA A N 1
ATOM 597 C CA . ALA A 1 80 ? 15.640 6.069 -17.221 1.00 93.69 80 ALA A CA 1
ATOM 598 C C . ALA A 1 80 ? 17.123 5.995 -17.622 1.00 93.69 80 ALA A C 1
ATOM 600 O O . ALA A 1 80 ? 17.509 6.556 -18.646 1.00 93.69 80 ALA A O 1
ATOM 601 N N . GLU A 1 81 ? 17.953 5.270 -16.870 1.00 95.94 81 GLU A N 1
ATOM 602 C CA . GLU A 1 81 ? 19.365 5.055 -17.211 1.00 95.94 81 GLU A CA 1
ATOM 603 C C . GLU A 1 81 ? 19.540 4.247 -18.501 1.00 95.94 81 GLU A C 1
ATOM 605 O O . GLU A 1 81 ? 20.433 4.546 -19.299 1.00 95.94 81 GLU A O 1
ATOM 610 N N . ALA A 1 82 ? 18.685 3.247 -18.729 1.00 94.38 82 ALA A N 1
ATOM 611 C CA . ALA A 1 82 ? 18.669 2.485 -19.972 1.00 94.38 82 ALA A CA 1
ATOM 612 C C . ALA A 1 82 ? 18.238 3.349 -21.167 1.00 94.38 82 ALA A C 1
ATOM 614 O O . ALA A 1 82 ? 18.879 3.308 -22.216 1.00 94.38 82 ALA A O 1
ATOM 615 N N . ASP A 1 83 ? 17.194 4.165 -21.000 1.00 92.06 83 ASP A N 1
ATOM 616 C CA . ASP A 1 83 ? 16.700 5.072 -22.041 1.00 92.06 83 ASP A CA 1
ATOM 617 C C . ASP A 1 83 ? 17.724 6.189 -22.352 1.00 92.06 83 ASP A C 1
ATOM 619 O O . ASP A 1 83 ? 17.831 6.634 -23.495 1.00 92.06 83 ASP A O 1
ATOM 623 N N . ALA A 1 84 ? 18.534 6.593 -21.365 1.00 95.25 84 ALA A N 1
ATOM 624 C CA . ALA A 1 84 ? 19.662 7.513 -21.533 1.00 95.25 84 ALA A CA 1
ATOM 625 C C . ALA A 1 84 ? 20.920 6.859 -22.144 1.00 95.25 84 ALA A C 1
ATOM 627 O O . ALA A 1 84 ? 21.870 7.561 -22.491 1.00 95.25 84 ALA A O 1
ATOM 628 N N . GLY A 1 85 ? 20.952 5.527 -22.272 1.00 94.50 85 GLY A N 1
ATOM 629 C CA . GLY A 1 85 ? 22.116 4.777 -22.752 1.00 94.50 85 GLY A CA 1
ATOM 630 C C . GLY A 1 85 ? 23.268 4.670 -21.744 1.00 94.50 85 GLY A C 1
ATOM 631 O O . GLY A 1 85 ? 24.359 4.242 -22.118 1.00 94.50 85 GLY A O 1
ATOM 632 N N . THR A 1 86 ? 23.045 5.036 -20.478 1.00 96.25 86 THR A N 1
ATOM 633 C CA . THR A 1 86 ? 24.029 4.912 -19.387 1.00 96.25 86 THR A CA 1
ATOM 634 C C . THR A 1 86 ? 24.273 3.446 -19.029 1.00 96.25 86 THR A C 1
ATOM 636 O O . THR A 1 86 ? 25.399 3.053 -18.723 1.00 96.25 86 THR A O 1
ATOM 639 N N . VAL A 1 87 ? 23.223 2.624 -19.101 1.00 93.75 87 VAL A N 1
ATOM 640 C CA . VAL A 1 87 ? 23.272 1.182 -18.840 1.00 93.75 87 VAL A CA 1
ATOM 641 C C . VAL A 1 87 ? 22.676 0.430 -20.026 1.00 93.75 87 VAL A C 1
ATOM 643 O O . VAL A 1 87 ? 21.626 0.791 -20.548 1.00 93.75 87 VAL A O 1
ATOM 646 N N . MET A 1 88 ? 23.326 -0.658 -20.441 1.00 94.62 88 MET A N 1
ATOM 647 C CA . MET A 1 88 ? 22.819 -1.533 -21.499 1.00 94.62 88 MET A CA 1
ATOM 648 C C . MET A 1 88 ? 22.098 -2.732 -20.887 1.00 94.62 88 MET A C 1
ATOM 650 O O . MET A 1 88 ? 22.730 -3.601 -20.286 1.00 94.62 88 MET A O 1
ATOM 654 N N . ILE A 1 89 ? 20.780 -2.804 -21.078 1.00 94.44 89 ILE A N 1
ATOM 655 C CA . ILE A 1 89 ? 19.956 -3.945 -20.658 1.00 94.44 89 ILE A CA 1
ATOM 656 C C . ILE A 1 89 ? 19.347 -4.671 -21.867 1.00 94.44 89 ILE A C 1
ATOM 658 O O . ILE A 1 89 ? 19.051 -4.037 -22.883 1.00 94.44 89 ILE A O 1
ATOM 662 N N . PRO A 1 90 ? 19.113 -5.996 -21.790 1.00 95.81 90 PRO A N 1
ATOM 663 C CA . PRO A 1 90 ? 18.392 -6.718 -22.835 1.00 95.81 90 PRO A CA 1
ATOM 664 C C . PRO A 1 90 ? 16.979 -6.156 -23.045 1.00 95.81 90 PRO A C 1
ATOM 666 O O . PRO A 1 90 ? 16.285 -5.820 -22.084 1.00 95.81 90 PRO A O 1
ATOM 669 N N . SER A 1 91 ? 16.504 -6.132 -24.292 1.00 92.12 91 SER A N 1
ATOM 670 C CA . SER A 1 91 ? 15.177 -5.593 -24.637 1.00 92.12 91 SER A CA 1
ATOM 671 C C . SER A 1 91 ? 14.030 -6.277 -23.883 1.00 92.12 91 SER A C 1
ATOM 673 O O . SER A 1 91 ? 13.103 -5.614 -23.425 1.00 92.12 91 SER A O 1
ATOM 675 N N . ALA A 1 92 ? 14.115 -7.594 -23.677 1.00 94.12 92 ALA A N 1
ATOM 676 C CA . ALA A 1 92 ? 13.136 -8.344 -22.891 1.00 94.12 92 ALA A CA 1
ATOM 677 C C . ALA A 1 92 ? 13.083 -7.888 -21.418 1.00 94.12 92 ALA A C 1
ATOM 679 O O . ALA A 1 92 ? 12.004 -7.824 -20.823 1.00 94.12 92 ALA A O 1
ATOM 680 N N . LEU A 1 93 ? 14.230 -7.519 -20.835 1.00 95.44 93 LEU A N 1
ATOM 681 C CA . LEU A 1 93 ? 14.289 -6.995 -19.471 1.00 95.44 93 LEU A CA 1
ATOM 682 C C . LEU A 1 93 ? 13.636 -5.610 -19.398 1.00 95.44 93 LEU A C 1
ATOM 684 O O . LEU A 1 93 ? 12.802 -5.386 -18.526 1.00 95.44 93 LEU A O 1
ATOM 688 N N . ARG A 1 94 ? 13.918 -4.722 -20.362 1.00 94.06 94 ARG A N 1
ATOM 689 C CA . ARG A 1 94 ? 13.280 -3.395 -20.460 1.00 94.06 94 ARG A CA 1
ATOM 690 C C . ARG A 1 94 ? 11.752 -3.489 -20.524 1.00 94.06 94 ARG A C 1
ATOM 692 O O . ARG A 1 94 ? 11.071 -2.726 -19.841 1.00 94.06 94 ARG A O 1
ATOM 699 N N . LEU A 1 95 ? 11.225 -4.438 -21.303 1.00 93.69 95 LEU A N 1
ATOM 700 C CA . LEU A 1 95 ? 9.784 -4.705 -21.403 1.00 93.69 95 LEU A CA 1
ATOM 701 C C . LEU A 1 95 ? 9.192 -5.207 -20.080 1.00 93.69 95 LEU A C 1
ATOM 703 O O . LEU A 1 95 ? 8.084 -4.826 -19.709 1.00 93.69 95 LEU A O 1
ATOM 707 N N . THR A 1 96 ? 9.930 -6.047 -19.356 1.00 95.62 96 THR A N 1
ATOM 708 C CA . THR A 1 96 ? 9.480 -6.584 -18.064 1.00 95.62 96 THR A CA 1
ATOM 709 C C . THR A 1 96 ? 9.455 -5.500 -16.986 1.00 95.62 96 THR A C 1
ATOM 711 O O . THR A 1 96 ? 8.509 -5.442 -16.202 1.00 95.62 96 THR A O 1
ATOM 714 N N . ILE A 1 97 ? 10.448 -4.606 -16.988 1.00 95.38 97 ILE A N 1
ATOM 715 C CA . ILE A 1 97 ? 10.486 -3.428 -16.112 1.00 95.38 97 ILE A CA 1
ATOM 716 C C . ILE A 1 97 ? 9.263 -2.541 -16.369 1.00 95.38 97 ILE A C 1
ATOM 718 O O . ILE A 1 97 ? 8.561 -2.179 -15.431 1.00 95.38 97 ILE A O 1
ATOM 722 N N . ASP A 1 98 ? 8.938 -2.271 -17.635 1.00 93.25 98 ASP A N 1
ATOM 723 C CA . ASP A 1 98 ? 7.741 -1.502 -17.984 1.00 93.25 98 ASP A CA 1
ATOM 724 C C . ASP A 1 98 ? 6.451 -2.149 -17.487 1.00 93.25 98 ASP A C 1
ATOM 726 O O . ASP A 1 98 ? 5.595 -1.469 -16.926 1.00 93.25 98 ASP A O 1
ATOM 730 N N . ALA A 1 99 ? 6.311 -3.464 -17.658 1.00 92.38 99 ALA A N 1
ATOM 731 C CA . ALA A 1 99 ? 5.146 -4.186 -17.166 1.00 92.38 99 ALA A CA 1
ATOM 732 C C . ALA A 1 99 ? 5.017 -4.099 -15.635 1.00 92.38 99 ALA A C 1
ATOM 734 O O . ALA A 1 99 ? 3.905 -3.951 -15.122 1.00 92.38 99 ALA A O 1
ATOM 735 N N . ALA A 1 100 ? 6.137 -4.164 -14.908 1.00 92.19 100 ALA A N 1
ATOM 736 C CA . ALA A 1 100 ? 6.159 -4.014 -13.456 1.00 92.19 100 ALA A CA 1
ATOM 737 C C . ALA A 1 100 ? 5.734 -2.602 -13.025 1.00 92.19 100 ALA A C 1
ATOM 739 O O . ALA A 1 100 ? 4.844 -2.472 -12.187 1.00 92.19 100 ALA A O 1
ATOM 740 N N . LEU A 1 101 ? 6.291 -1.562 -13.652 1.00 91.19 101 LEU A N 1
ATOM 741 C CA . LEU A 1 101 ? 5.958 -0.162 -13.369 1.00 91.19 101 LEU A CA 1
ATOM 742 C C . LEU A 1 101 ? 4.498 0.176 -13.699 1.00 91.19 101 LEU A C 1
ATOM 744 O O . LEU A 1 101 ? 3.840 0.888 -12.945 1.00 91.19 101 LEU A O 1
ATOM 748 N N . ILE A 1 102 ? 3.954 -0.379 -14.787 1.00 89.31 102 ILE A N 1
ATOM 749 C CA . ILE A 1 102 ? 2.527 -0.242 -15.122 1.00 89.31 102 ILE A CA 1
ATOM 750 C C . ILE A 1 102 ? 1.662 -0.909 -14.052 1.00 89.31 102 ILE A C 1
ATOM 752 O O . ILE A 1 102 ? 0.660 -0.347 -13.615 1.00 89.31 102 ILE A O 1
ATOM 756 N N . LYS A 1 103 ? 2.045 -2.109 -13.602 1.00 87.38 103 LYS A N 1
ATOM 757 C CA . LYS A 1 103 ? 1.303 -2.838 -12.567 1.00 87.38 103 LYS A CA 1
ATOM 758 C C . LYS A 1 103 ? 1.353 -2.139 -11.203 1.00 87.38 103 LYS A C 1
ATOM 760 O O . LYS A 1 103 ? 0.378 -2.239 -10.464 1.00 87.38 103 LYS A O 1
ATOM 765 N N . ALA A 1 104 ? 2.452 -1.454 -10.894 1.00 85.62 104 ALA A N 1
ATOM 766 C CA . ALA A 1 104 ? 2.614 -0.643 -9.689 1.00 85.62 104 ALA A CA 1
ATOM 767 C C . ALA A 1 104 ? 1.856 0.699 -9.747 1.00 85.62 104 ALA A C 1
ATOM 769 O O . ALA A 1 104 ? 1.746 1.381 -8.736 1.00 85.62 104 ALA A O 1
ATOM 770 N N . GLY A 1 105 ? 1.313 1.081 -10.910 1.00 83.25 105 GLY A N 1
ATOM 771 C CA . GLY A 1 105 ? 0.638 2.369 -11.105 1.00 83.25 105 GLY A CA 1
ATOM 772 C C . GLY A 1 105 ? 1.589 3.546 -11.353 1.00 83.25 105 GLY A C 1
ATOM 773 O O . GLY A 1 105 ? 1.127 4.663 -11.567 1.00 83.25 105 GLY A O 1
ATOM 774 N N . SER A 1 106 ? 2.900 3.303 -11.381 1.00 83.88 106 SER A N 1
ATOM 775 C CA . SER A 1 106 ? 3.938 4.325 -11.564 1.00 83.88 106 SER A CA 1
ATOM 776 C C . SER A 1 106 ? 4.127 4.727 -13.038 1.00 83.88 106 SER A C 1
ATOM 778 O O . SER A 1 106 ? 4.513 5.852 -13.343 1.00 83.88 106 SER A O 1
ATOM 780 N N . LYS A 1 107 ? 3.751 3.852 -13.988 1.00 84.69 107 LYS A N 1
ATOM 781 C CA . LYS A 1 107 ? 3.770 4.134 -15.437 1.00 84.69 107 LYS A CA 1
ATOM 782 C C . LYS A 1 107 ? 2.383 4.002 -16.072 1.00 84.69 107 LYS A C 1
ATOM 784 O O . LYS A 1 107 ? 1.658 3.042 -15.823 1.00 84.69 107 LYS A O 1
ATOM 789 N N . ALA A 1 108 ? 2.033 4.928 -16.967 1.00 81.50 108 ALA A N 1
ATOM 790 C CA . ALA A 1 108 ? 0.798 4.837 -17.745 1.00 81.50 108 ALA A CA 1
ATOM 791 C C . ALA A 1 108 ? 0.817 3.624 -18.693 1.00 81.50 108 ALA A C 1
ATOM 793 O O . ALA A 1 108 ? 1.822 3.350 -19.356 1.00 81.50 108 ALA A O 1
ATOM 794 N N . ALA A 1 109 ? -0.313 2.921 -18.794 1.00 80.38 109 ALA A N 1
ATOM 795 C CA . ALA A 1 109 ? -0.466 1.845 -19.766 1.00 80.38 109 ALA A CA 1
ATOM 796 C C . ALA A 1 109 ? -0.273 2.381 -21.201 1.00 80.38 109 ALA A C 1
ATOM 798 O O . ALA A 1 109 ? -0.720 3.494 -21.504 1.00 80.38 109 ALA A O 1
ATOM 799 N N . PRO A 1 110 ? 0.373 1.614 -22.100 1.00 78.00 110 PRO A N 1
ATOM 800 C CA . PRO A 1 110 ? 0.538 2.030 -23.483 1.00 78.00 110 PRO A CA 1
ATOM 801 C C . PRO A 1 110 ? -0.829 2.241 -24.135 1.00 78.00 110 PRO A C 1
ATOM 803 O O . PRO A 1 110 ? -1.760 1.453 -23.954 1.00 78.00 110 PRO A O 1
ATOM 806 N N . THR A 1 111 ? -0.950 3.312 -24.916 1.00 80.31 111 THR A N 1
ATOM 807 C CA . THR A 1 111 ? -2.145 3.542 -25.724 1.00 80.31 111 THR A CA 1
ATOM 808 C C . THR A 1 111 ? -2.250 2.460 -26.797 1.00 80.31 111 THR A C 1
ATOM 810 O O . THR A 1 111 ? -1.244 1.984 -27.327 1.00 80.31 111 THR A O 1
ATOM 813 N N . ALA A 1 112 ? -3.479 2.040 -27.112 1.00 75.81 112 ALA A N 1
ATOM 814 C CA . ALA A 1 112 ? -3.704 1.016 -28.125 1.00 75.81 112 ALA A CA 1
ATOM 815 C C . ALA A 1 112 ? -3.081 1.447 -29.464 1.00 75.81 112 ALA A C 1
ATOM 817 O O . ALA A 1 112 ? -3.409 2.510 -30.003 1.00 75.81 112 ALA A O 1
ATOM 818 N N . VAL A 1 113 ? -2.181 0.615 -29.996 1.00 77.19 113 VAL A N 1
ATOM 819 C CA . VAL A 1 113 ? -1.509 0.880 -31.270 1.00 77.19 113 VAL A CA 1
ATOM 820 C C . VAL A 1 113 ? -2.555 0.881 -32.382 1.00 77.19 113 VAL A C 1
ATOM 822 O O . VAL A 1 113 ? -3.257 -0.104 -32.608 1.00 77.19 113 VAL A O 1
ATOM 825 N N . ARG A 1 114 ? -2.662 2.002 -33.100 1.00 79.00 114 ARG A N 1
ATOM 826 C CA . ARG A 1 114 ? -3.494 2.092 -34.301 1.00 79.00 114 ARG A CA 1
ATOM 827 C C . ARG A 1 114 ? -2.752 1.421 -35.451 1.00 79.00 114 ARG A C 1
ATOM 829 O O . ARG A 1 114 ? -1.760 1.952 -35.942 1.00 79.00 114 ARG A O 1
ATOM 836 N N . HIS A 1 115 ? -3.238 0.267 -35.891 1.00 76.94 115 HIS A N 1
ATOM 837 C CA . HIS A 1 115 ? -2.744 -0.368 -37.108 1.00 76.94 115 HIS A CA 1
ATOM 838 C C . HIS A 1 115 ? -3.205 0.444 -38.325 1.00 76.94 115 HIS A C 1
ATOM 840 O O . HIS A 1 115 ? -4.393 0.478 -38.643 1.00 76.94 115 HIS A O 1
ATOM 846 N N . VAL A 1 116 ? -2.272 1.115 -39.001 1.00 76.62 116 VAL A N 1
ATOM 847 C CA . VAL A 1 116 ? -2.547 1.791 -40.274 1.00 76.62 116 VAL A CA 1
ATOM 848 C C . VAL A 1 116 ? -2.286 0.804 -41.405 1.00 76.62 116 VAL A C 1
ATOM 850 O O . VAL A 1 116 ? -1.165 0.334 -41.583 1.00 76.62 116 VAL A O 1
ATOM 853 N N . THR A 1 117 ? -3.325 0.493 -42.180 1.00 75.56 117 THR A N 1
ATOM 854 C CA . THR A 1 117 ? -3.162 -0.241 -43.439 1.00 75.56 117 THR A CA 1
ATOM 855 C C . THR A 1 117 ? -2.736 0.758 -44.508 1.00 75.56 117 THR A C 1
ATOM 857 O O . THR A 1 117 ? -3.551 1.563 -44.956 1.00 75.56 117 THR A O 1
ATOM 860 N N . ILE A 1 118 ? -1.465 0.730 -44.916 1.00 69.56 118 ILE A N 1
ATOM 861 C CA . ILE A 1 118 ? -1.006 1.472 -46.096 1.00 69.56 118 ILE A CA 1
ATOM 862 C C . ILE A 1 118 ? -1.437 0.658 -47.320 1.00 69.56 118 ILE A C 1
ATOM 864 O O . ILE A 1 118 ? -0.703 -0.189 -47.823 1.00 69.56 118 ILE A O 1
ATOM 868 N N . GLY A 1 119 ? -2.680 0.864 -47.755 1.00 63.69 119 GLY A N 1
ATOM 869 C CA . GLY A 1 119 ? -3.131 0.390 -49.055 1.00 63.69 119 GLY A CA 1
ATOM 870 C C . GLY A 1 119 ? -2.393 1.179 -50.130 1.00 63.69 119 GLY A C 1
ATOM 871 O O . GLY A 1 119 ? -2.582 2.389 -50.231 1.00 63.69 119 GLY A O 1
ATOM 872 N N . GLY A 1 120 ? -1.533 0.514 -50.902 1.00 62.75 120 GLY A N 1
ATOM 873 C CA . GLY A 1 120 ? -0.910 1.112 -52.077 1.00 62.75 120 GLY A CA 1
ATOM 874 C C . GLY A 1 120 ? -1.989 1.545 -53.067 1.00 62.75 120 GLY A C 1
ATOM 875 O O . GLY A 1 120 ? -2.541 0.715 -53.784 1.00 62.75 120 GLY A O 1
ATOM 876 N N . GLN A 1 121 ? -2.321 2.835 -53.088 1.00 54.41 121 GLN A N 1
ATOM 877 C CA . GLN A 1 121 ? -3.098 3.415 -54.174 1.00 54.41 121 GLN A CA 1
ATOM 878 C C . GLN A 1 121 ? -2.153 3.781 -55.320 1.00 54.41 121 GLN A C 1
ATOM 880 O O . GLN A 1 121 ? -1.414 4.753 -55.227 1.00 54.41 121 GLN A O 1
ATOM 885 N N . GLY A 1 122 ? -2.234 2.987 -56.390 1.00 53.62 122 GLY A N 1
ATOM 886 C CA . GLY A 1 122 ? -2.208 3.452 -57.778 1.00 53.62 122 GLY A CA 1
ATOM 887 C C . GLY A 1 122 ? -0.865 3.859 -58.391 1.00 53.62 122 GLY A C 1
ATOM 888 O O . GLY A 1 122 ? -0.435 5.001 -58.255 1.00 53.62 122 GLY A O 1
ATOM 889 N N . MET A 1 123 ? -0.313 2.966 -59.217 1.00 39.00 123 MET A N 1
ATOM 890 C CA . MET A 1 123 ? 0.078 3.300 -60.595 1.00 39.00 123 MET A CA 1
ATOM 891 C C . MET A 1 123 ? -0.690 2.379 -61.536 1.00 39.00 123 MET A C 1
ATOM 893 O O . MET A 1 123 ? -0.890 1.205 -61.146 1.00 39.00 123 MET A O 1
#

pLDDT: mean 87.57, std 11.66, range [39.0, 97.69]

Radius of gyration: 24.19 Å; chains: 1; bounding box: 46×21×96 Å

Secondary structure (DSSP, 8-state):
---PPPPHHHHHHHHHHHHHHHTT-EEE-S-THHHHTT---GGGEEEGGG-HHHHHHHHHHHHHHTTHHHHHHHHHHHHHHHHTTSS---HHHHHHHHHHHHHTTSSPPPPPP----------

Organism: Burkholderia vietnamiensis (strain G4 / LMG 22486) (NCBI:txid269482)